Protein AF-A0AB37HEE8-F1 (afdb_monomer)

Sequence (74 aa):
MTEENTDLRSIRTRKFIIDSFIELLEKKDFNSITISDITKGAMINRATFYRHFLDKYDLLEKVIKEDLLENVLM

pLDDT: mean 91.19, std 13.15, range [47.81, 98.69]

Foldseek 3Di:
DDDVVVVVVLVLLLVLLLVQLVVVVVVDDLVPDACVSSCVSSVHDSVSVVVPAVGSVRNVVVVVVVVVCVVVVD

InterPro domains:
  IPR001647 DNA-binding HTH domain, TetR-type [PF00440] (17-62)
  IPR001647 DNA-binding HTH domain, TetR-type [PS50977] (11-71)
  IPR009057 Homedomain-like superfamily [SSF46689] (8-66)
  IPR050624 Nucleoid occlusion factor SlmA/HTH-type transcriptional regulator [PTHR43479] (5-67)

Nearest PDB structures (foldseek):
  5nz0-assembly1_A-2  TM=9.557E-01  e=1.707E-02  Mycobacterium tuberculosis H37Rv
  6hs0-assembly1_A  T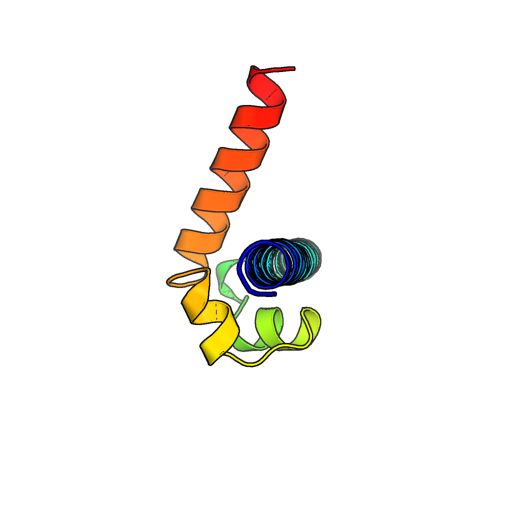M=9.369E-01  e=1.938E-02  Mycobacterium tuberculosis H37Rv
  7pt0-assembly1_A  TM=8.691E-01  e=2.065E-02  Streptomyces coelicolor
  8fw3-assembly2_B  TM=8.723E-01  e=1.938E-02  Neisseria gonorrhoeae
  5wm9-assembly1_A  TM=7.772E-01  e=1.324E-02  Mycobacterium tuberculosis H37Rv

Secondary structure (DSSP, 8-state):
--SHHHHHHHHHHHHHHHHHHHHHHTTS-GGG--HHHHHHHTT--HHHHTTT-SSHHHHHHHHHHHHHHHHHH-

Radius of gyration: 13.14 Å; Cα contacts (8 Å, |Δi|>4): 40; chains: 1; bounding box: 32×31×29 Å

Structure (mmCIF, N/CA/C/O backbone):
data_AF-A0AB37HEE8-F1
#
_entry.id   AF-A0AB37HEE8-F1
#
loop_
_atom_site.group_PDB
_atom_site.id
_atom_site.type_symbol
_atom_site.label_atom_id
_atom_site.label_alt_id
_atom_site.label_comp_id
_atom_site.label_asym_id
_atom_site.label_entity_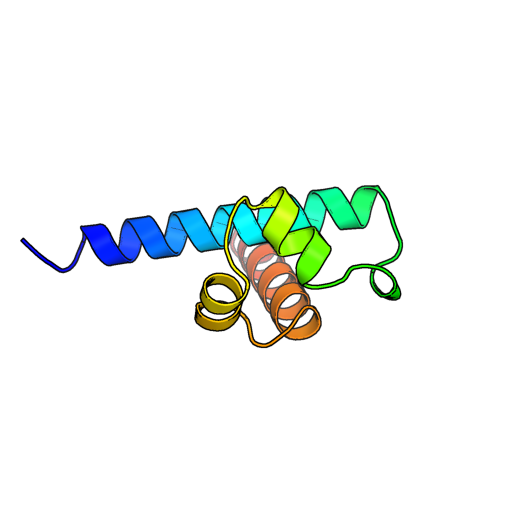id
_atom_site.label_seq_id
_atom_site.pdbx_PDB_ins_code
_atom_site.Cartn_x
_atom_site.Cartn_y
_atom_site.Cartn_z
_atom_site.occupancy
_atom_site.B_iso_or_equiv
_atom_site.auth_seq_id
_atom_site.auth_comp_id
_atom_site.auth_asym_id
_atom_site.auth_atom_id
_atom_site.pdbx_PDB_model_num
ATOM 1 N N . MET A 1 1 ? 16.158 -23.787 -15.710 1.00 49.09 1 MET A N 1
ATOM 2 C CA . MET A 1 1 ? 14.915 -24.074 -14.954 1.00 49.09 1 MET A CA 1
ATOM 3 C C . MET A 1 1 ? 14.487 -22.780 -14.269 1.00 49.09 1 MET A C 1
ATOM 5 O O . MET A 1 1 ? 14.672 -22.661 -13.067 1.00 49.09 1 MET A O 1
ATOM 9 N N . THR A 1 2 ? 14.118 -21.738 -15.029 1.00 47.81 2 THR A N 1
ATOM 10 C CA . THR A 1 2 ? 14.449 -20.374 -14.549 1.00 47.81 2 THR A CA 1
ATOM 11 C C . THR A 1 2 ? 13.569 -19.193 -14.977 1.00 47.81 2 THR A C 1
ATOM 13 O O . THR A 1 2 ? 13.914 -18.087 -14.589 1.00 47.81 2 THR A O 1
ATOM 16 N N . GLU A 1 3 ? 12.418 -19.352 -15.638 1.00 53.59 3 GLU A N 1
ATOM 17 C CA . GLU A 1 3 ? 11.554 -18.179 -15.933 1.00 53.59 3 GLU A CA 1
ATOM 18 C C . GLU A 1 3 ? 10.131 -18.298 -15.355 1.00 53.59 3 GLU A C 1
ATOM 20 O O . GLU A 1 3 ? 9.713 -17.419 -14.605 1.00 53.59 3 GLU A O 1
ATOM 25 N N . GLU A 1 4 ? 9.443 -19.431 -15.530 1.00 53.62 4 GLU A N 1
ATOM 26 C CA . GLU A 1 4 ? 8.067 -19.637 -15.022 1.00 53.62 4 GLU A CA 1
ATOM 27 C C . GLU A 1 4 ? 7.913 -19.516 -13.492 1.00 53.62 4 GLU A C 1
ATOM 29 O O . GLU A 1 4 ? 6.920 -18.995 -12.984 1.00 53.62 4 GLU A O 1
ATOM 34 N N . ASN A 1 5 ? 8.889 -19.999 -12.712 1.00 61.22 5 ASN A N 1
ATOM 35 C CA . ASN A 1 5 ? 8.751 -20.056 -11.250 1.00 61.22 5 ASN A CA 1
ATOM 36 C C . ASN A 1 5 ? 8.803 -18.664 -10.595 1.00 61.22 5 ASN A C 1
ATOM 38 O O . ASN A 1 5 ? 8.162 -18.425 -9.568 1.00 61.22 5 ASN A O 1
ATOM 42 N N . THR A 1 6 ? 9.575 -17.749 -11.188 1.00 67.38 6 THR A N 1
ATOM 43 C CA . THR A 1 6 ? 9.718 -16.372 -10.702 1.00 67.38 6 THR A CA 1
ATOM 44 C C . THR A 1 6 ? 8.424 -15.595 -10.917 1.00 67.38 6 THR A C 1
ATOM 46 O O . THR A 1 6 ? 7.994 -14.881 -10.009 1.00 67.38 6 THR A O 1
ATOM 49 N N . ASP A 1 7 ? 7.772 -15.797 -12.062 1.00 84.56 7 ASP A N 1
ATOM 50 C CA . ASP A 1 7 ? 6.507 -15.144 -12.393 1.00 84.56 7 ASP A CA 1
ATOM 51 C C . ASP A 1 7 ? 5.373 -15.608 -11.467 1.00 84.56 7 ASP A C 1
ATOM 53 O O . ASP A 1 7 ? 4.734 -14.798 -10.795 1.00 84.56 7 ASP A O 1
ATOM 57 N N . LEU A 1 8 ? 5.232 -16.923 -11.255 1.00 91.12 8 LEU A N 1
ATOM 58 C CA . LEU A 1 8 ? 4.237 -17.466 -10.319 1.00 91.12 8 LEU A CA 1
ATOM 59 C C . LEU A 1 8 ? 4.424 -16.959 -8.883 1.00 91.12 8 LEU A C 1
ATOM 61 O O . LEU A 1 8 ? 3.448 -16.689 -8.176 1.00 91.12 8 LEU A O 1
ATOM 65 N N . ARG A 1 9 ? 5.673 -16.820 -8.423 1.00 90.94 9 ARG A N 1
ATOM 66 C CA . ARG A 1 9 ? 5.961 -16.251 -7.099 1.00 90.94 9 ARG A CA 1
ATOM 67 C C . ARG A 1 9 ? 5.579 -14.777 -7.036 1.00 90.94 9 ARG A C 1
ATOM 69 O O . ARG A 1 9 ? 5.024 -14.348 -6.023 1.00 90.94 9 ARG A O 1
ATOM 76 N N . SER A 1 10 ? 5.874 -14.027 -8.094 1.00 93.06 10 SER A N 1
ATOM 77 C CA . SER A 1 10 ? 5.522 -12.613 -8.222 1.00 93.06 10 SER A CA 1
ATOM 78 C C . SER A 1 10 ? 4.004 -12.422 -8.157 1.00 93.06 10 SER A C 1
ATOM 80 O O . SER A 1 10 ? 3.519 -11.665 -7.316 1.00 93.06 10 SER A O 1
ATOM 82 N N . ILE A 1 11 ? 3.252 -13.199 -8.943 1.00 93.75 11 ILE A N 1
ATOM 83 C CA . ILE A 1 11 ? 1.783 -13.181 -8.985 1.00 93.75 11 ILE A CA 1
ATOM 84 C C . ILE A 1 11 ? 1.1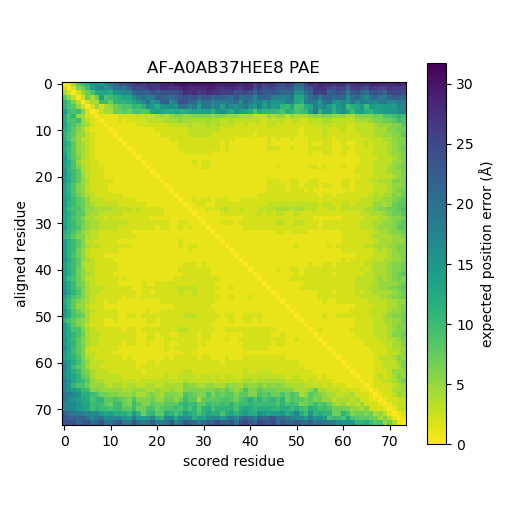89 -13.489 -7.605 1.00 93.75 11 ILE A C 1
ATOM 86 O O . ILE A 1 11 ? 0.361 -12.732 -7.100 1.00 93.75 11 ILE A O 1
ATOM 90 N N . ARG A 1 12 ? 1.651 -14.561 -6.946 1.00 95.75 12 ARG A N 1
ATOM 91 C CA . ARG A 1 12 ? 1.178 -14.931 -5.597 1.00 95.75 12 ARG A CA 1
ATOM 92 C C . ARG A 1 12 ? 1.465 -13.847 -4.563 1.00 95.75 12 ARG A C 1
ATOM 94 O O . ARG A 1 12 ? 0.594 -13.510 -3.770 1.00 95.75 12 ARG A O 1
ATOM 101 N N . THR A 1 13 ? 2.673 -13.289 -4.588 1.00 96.94 13 THR A N 1
ATOM 102 C CA . THR A 1 13 ? 3.075 -12.220 -3.663 1.00 96.94 13 THR A CA 1
ATOM 103 C C . THR A 1 13 ? 2.209 -10.981 -3.862 1.00 96.94 13 THR A C 1
ATOM 105 O O . THR A 1 13 ? 1.721 -10.408 -2.890 1.00 96.94 13 THR A O 1
ATOM 108 N N . ARG A 1 14 ? 1.960 -10.605 -5.120 1.00 96.75 14 ARG A N 1
ATOM 109 C CA . ARG A 1 14 ? 1.071 -9.499 -5.469 1.00 96.75 14 ARG A CA 1
ATOM 110 C C . ARG A 1 14 ? -0.344 -9.728 -4.9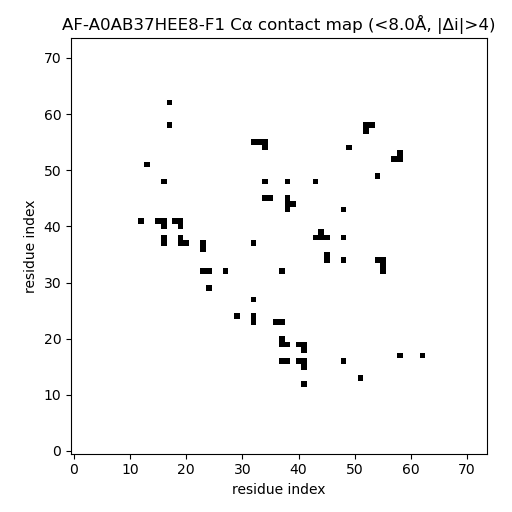34 1.00 96.75 14 ARG A C 1
ATOM 112 O O . ARG A 1 14 ? -0.896 -8.823 -4.315 1.00 96.75 14 ARG A O 1
ATOM 119 N N . LYS A 1 15 ? -0.886 -10.939 -5.095 1.00 96.38 15 LYS A N 1
ATOM 120 C CA . LYS A 1 15 ? -2.194 -11.311 -4.541 1.00 96.38 15 LYS A CA 1
ATOM 121 C C . LYS A 1 15 ? -2.243 -11.159 -3.017 1.00 96.38 15 LYS A C 1
ATOM 123 O O . LYS A 1 15 ? -3.147 -10.505 -2.519 1.00 96.38 15 LYS A O 1
ATOM 128 N N . PHE A 1 16 ? -1.255 -11.673 -2.282 1.00 98.19 16 PHE A N 1
ATOM 129 C CA . PHE A 1 16 ? -1.231 -11.542 -0.817 1.00 98.19 16 PHE A CA 1
ATOM 130 C C . PHE A 1 16 ? -1.163 -10.088 -0.339 1.00 98.19 16 PHE A C 1
ATOM 132 O O . PHE A 1 16 ? -1.771 -9.747 0.674 1.00 98.19 16 PHE A O 1
ATOM 139 N N . ILE A 1 17 ? -0.452 -9.220 -1.068 1.00 98.56 17 ILE A N 1
ATOM 140 C CA . ILE A 1 17 ? -0.428 -7.780 -0.777 1.00 98.56 17 ILE A CA 1
ATOM 141 C C . ILE A 1 17 ? -1.828 -7.173 -0.934 1.00 98.56 17 ILE A C 1
ATOM 143 O O . ILE A 1 17 ? -2.257 -6.423 -0.059 1.00 98.56 17 ILE A O 1
ATOM 147 N N . ILE A 1 18 ? -2.528 -7.495 -2.026 1.00 97.88 18 ILE A N 1
ATOM 148 C CA . ILE A 1 18 ? -3.870 -6.971 -2.319 1.00 97.88 18 ILE A CA 1
ATOM 149 C C . ILE A 1 18 ? -4.888 -7.484 -1.302 1.00 97.88 18 ILE A C 1
ATOM 151 O O . ILE A 1 18 ? -5.598 -6.674 -0.711 1.00 97.88 18 ILE A O 1
ATOM 155 N N . ASP A 1 19 ? -4.904 -8.791 -1.037 1.00 98.19 19 ASP A N 1
ATOM 156 C CA . ASP A 1 19 ? -5.817 -9.406 -0.069 1.00 98.19 19 ASP A CA 1
ATOM 157 C C . ASP A 1 19 ? -5.635 -8.757 1.318 1.00 98.19 19 ASP A C 1
ATOM 159 O O . ASP A 1 19 ? -6.593 -8.275 1.921 1.00 98.19 19 ASP A O 1
ATOM 163 N N . SER A 1 20 ? -4.384 -8.615 1.781 1.00 98.62 20 SER A N 1
ATOM 164 C CA . SER A 1 20 ? -4.097 -7.937 3.050 1.00 98.62 20 SER A CA 1
ATOM 165 C C . SER A 1 20 ? -4.524 -6.468 3.055 1.00 98.62 20 SER A C 1
ATOM 167 O O . SER A 1 20 ? -4.881 -5.951 4.112 1.00 98.62 20 SER A O 1
ATOM 169 N N . PHE A 1 21 ? -4.430 -5.765 1.927 1.00 98.50 21 PHE A N 1
ATOM 170 C CA . PHE A 1 21 ? -4.829 -4.365 1.829 1.00 98.50 21 PHE A CA 1
ATOM 171 C C . PHE A 1 21 ? -6.352 -4.198 1.881 1.00 98.50 21 PHE A C 1
ATOM 173 O O . PHE A 1 21 ? -6.830 -3.335 2.618 1.00 98.50 21 PHE A O 1
ATOM 180 N N . ILE A 1 22 ? -7.102 -5.055 1.182 1.00 97.50 22 ILE A N 1
ATOM 181 C CA . ILE A 1 22 ? -8.573 -5.078 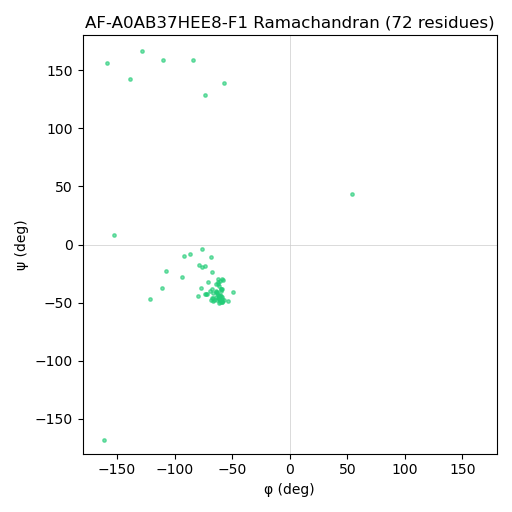1.212 1.00 97.50 22 ILE A CA 1
ATOM 182 C C . ILE A 1 22 ? -9.068 -5.384 2.630 1.00 97.50 22 ILE A C 1
ATOM 184 O O . ILE A 1 22 ? -9.866 -4.623 3.174 1.00 97.50 22 ILE A O 1
ATOM 188 N N . GLU A 1 23 ? -8.507 -6.400 3.291 1.00 98.38 23 GLU A N 1
ATOM 189 C CA . GLU A 1 23 ? -8.854 -6.712 4.686 1.00 98.38 23 GLU A CA 1
ATOM 190 C C . GLU A 1 23 ? -8.589 -5.548 5.657 1.00 98.38 23 GLU A C 1
ATOM 192 O O . GLU A 1 23 ? -9.234 -5.441 6.703 1.00 98.38 23 GLU A O 1
ATOM 197 N N . LEU A 1 24 ? -7.596 -4.699 5.372 1.00 98.62 24 LEU A N 1
ATOM 198 C CA . LEU A 1 24 ? -7.309 -3.517 6.184 1.00 98.62 24 LEU A CA 1
ATOM 199 C C . LEU A 1 24 ? -8.303 -2.389 5.904 1.00 98.62 24 LEU A C 1
ATOM 201 O O . LEU A 1 24 ? -8.693 -1.711 6.852 1.00 98.62 24 LEU A O 1
ATOM 205 N N . LEU A 1 25 ? -8.729 -2.207 4.651 1.00 97.62 25 LEU A N 1
ATOM 206 C CA . LEU A 1 25 ? -9.757 -1.230 4.274 1.00 97.62 25 LEU A CA 1
ATOM 207 C C . LEU A 1 25 ? -11.110 -1.523 4.933 1.00 97.62 25 LEU A C 1
ATOM 209 O O . LEU A 1 25 ? -11.820 -0.591 5.297 1.00 97.62 25 LEU A O 1
ATOM 213 N N . GLU A 1 26 ? -11.437 -2.795 5.161 1.00 97.38 26 GLU A N 1
ATOM 214 C CA . GLU A 1 26 ? -12.637 -3.192 5.913 1.00 97.38 26 GLU A CA 1
ATOM 215 C C . GLU A 1 26 ? -12.573 -2.813 7.403 1.00 97.38 26 GLU A C 1
ATOM 217 O O . GLU A 1 26 ? -13.602 -2.701 8.068 1.00 97.38 26 GLU A O 1
ATOM 222 N N . LYS A 1 27 ? -11.364 -2.640 7.952 1.00 97.88 27 LYS A N 1
ATOM 223 C CA . LYS A 1 27 ? -11.129 -2.472 9.396 1.00 97.88 27 LYS A CA 1
ATOM 224 C C . LYS A 1 27 ? -10.746 -1.049 9.787 1.00 97.88 27 LYS A C 1
ATOM 226 O O . LYS A 1 27 ? -10.866 -0.703 10.963 1.00 97.88 27 LYS A O 1
ATOM 231 N N . LYS A 1 28 ? -10.222 -0.245 8.859 1.00 97.56 28 LYS A N 1
ATOM 232 C CA . LYS A 1 28 ? -9.750 1.115 9.143 1.00 97.56 28 LYS A CA 1
ATOM 233 C C . LYS A 1 28 ? -9.682 2.002 7.906 1.00 97.56 28 LYS A C 1
ATOM 235 O O . LYS A 1 28 ? -9.468 1.535 6.791 1.00 97.56 28 LYS A O 1
ATOM 240 N N . ASP A 1 29 ? -9.751 3.310 8.141 1.00 97.88 29 ASP A N 1
ATOM 241 C CA . ASP A 1 29 ? -9.651 4.320 7.090 1.00 97.88 29 ASP A CA 1
ATOM 242 C C . ASP A 1 29 ? -8.347 4.192 6.301 1.00 97.88 29 ASP A C 1
ATOM 244 O O . ASP A 1 29 ? -7.263 4.064 6.885 1.00 97.88 29 ASP A O 1
ATOM 248 N N . PHE A 1 30 ? -8.425 4.346 4.977 1.00 97.62 30 PHE A N 1
ATOM 249 C CA . PHE A 1 30 ? -7.277 4.268 4.069 1.00 97.62 30 PHE A CA 1
ATOM 250 C C . PHE A 1 30 ? -6.081 5.122 4.521 1.00 97.62 30 PHE A C 1
ATOM 252 O O . PHE A 1 30 ? -4.927 4.681 4.486 1.00 97.62 30 PHE A O 1
ATOM 259 N N . ASN A 1 31 ? -6.334 6.336 5.019 1.00 97.25 31 ASN A N 1
ATOM 260 C CA . ASN A 1 31 ? -5.281 7.240 5.488 1.00 97.25 31 ASN A CA 1
ATOM 261 C C . ASN A 1 31 ? -4.483 6.665 6.670 1.00 97.25 31 ASN A C 1
ATOM 263 O O . ASN A 1 31 ? -3.279 6.909 6.755 1.00 97.25 31 ASN A O 1
ATOM 267 N N . SER A 1 32 ? -5.108 5.831 7.503 1.00 98.19 32 SER A N 1
ATOM 268 C CA . SER A 1 32 ? -4.490 5.157 8.654 1.00 98.19 32 SER A CA 1
ATOM 269 C C . SER A 1 32 ? -3.800 3.825 8.310 1.00 98.19 32 SER A C 1
ATOM 271 O O . SER A 1 32 ? -3.121 3.228 9.152 1.00 98.19 32 SER A O 1
ATOM 273 N N . I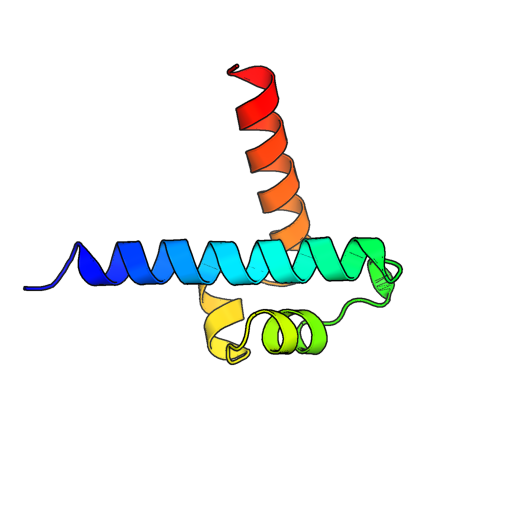LE A 1 33 ? -3.959 3.326 7.079 1.00 98.56 33 ILE A N 1
ATOM 274 C CA . ILE A 1 33 ? -3.242 2.141 6.596 1.00 98.56 33 ILE A CA 1
ATOM 275 C C . ILE A 1 33 ? -1.781 2.512 6.334 1.00 98.56 33 ILE A C 1
ATOM 277 O O . ILE A 1 33 ? -1.491 3.476 5.620 1.00 98.56 33 ILE A O 1
ATOM 281 N N . THR A 1 34 ? -0.850 1.736 6.887 1.00 98.56 34 THR A N 1
ATOM 282 C CA . THR A 1 34 ? 0.585 1.872 6.622 1.00 98.56 34 THR A CA 1
ATOM 283 C C . THR A 1 34 ? 1.100 0.695 5.799 1.00 98.56 34 THR A C 1
ATOM 285 O O . THR A 1 34 ? 0.544 -0.403 5.835 1.00 98.56 34 THR A O 1
ATOM 288 N N . ILE A 1 35 ? 2.236 0.882 5.121 1.00 98.56 35 ILE A N 1
ATOM 289 C CA . ILE A 1 35 ? 2.946 -0.217 4.441 1.00 98.56 35 ILE A CA 1
ATOM 290 C C . ILE A 1 35 ? 3.311 -1.336 5.428 1.00 98.56 35 ILE A C 1
ATOM 292 O O . ILE A 1 35 ? 3.344 -2.510 5.071 1.00 98.56 35 ILE A O 1
ATOM 296 N N . SER A 1 36 ? 3.554 -0.992 6.695 1.00 98.62 36 SER A N 1
ATOM 297 C CA . SER A 1 36 ? 3.816 -1.971 7.750 1.00 98.62 36 SER A CA 1
ATOM 298 C C . SER A 1 36 ? 2.631 -2.885 8.030 1.00 98.62 36 SER A C 1
ATOM 300 O O . SER A 1 36 ? 2.837 -4.076 8.232 1.00 98.62 36 SER A O 1
ATOM 302 N N . ASP A 1 37 ? 1.414 -2.350 8.029 1.00 98.62 37 ASP A N 1
ATOM 303 C CA . ASP A 1 37 ? 0.219 -3.160 8.261 1.00 98.62 37 ASP A CA 1
ATOM 304 C C . ASP A 1 37 ? 0.005 -4.141 7.111 1.00 98.62 37 ASP A C 1
ATOM 306 O O . ASP A 1 37 ? -0.181 -5.332 7.347 1.00 98.62 37 ASP A O 1
ATOM 310 N N . ILE A 1 38 ? 0.121 -3.641 5.875 1.00 98.69 38 ILE A N 1
ATOM 311 C CA . ILE A 1 38 ? -0.054 -4.435 4.653 1.00 98.69 38 ILE A CA 1
ATOM 312 C C . ILE A 1 38 ? 0.990 -5.555 4.600 1.00 98.69 38 ILE A C 1
ATOM 314 O O . ILE A 1 38 ? 0.669 -6.722 4.420 1.00 98.69 38 ILE A O 1
ATOM 318 N N . THR A 1 39 ? 2.266 -5.218 4.801 1.00 98.62 39 THR A N 1
ATOM 319 C CA . THR A 1 39 ? 3.354 -6.211 4.757 1.00 98.62 39 THR A CA 1
ATOM 320 C C . THR A 1 39 ? 3.240 -7.256 5.863 1.00 98.62 39 THR A C 1
ATOM 322 O O . THR A 1 39 ? 3.554 -8.422 5.625 1.00 98.62 39 THR A O 1
ATOM 325 N N . LYS A 1 40 ? 2.746 -6.871 7.049 1.00 98.62 40 LYS A N 1
ATOM 326 C CA . LYS A 1 40 ? 2.495 -7.798 8.157 1.00 98.62 40 LYS A CA 1
ATOM 327 C C . LYS A 1 40 ? 1.358 -8.772 7.840 1.00 98.62 40 LYS A C 1
ATOM 329 O O . LYS A 1 40 ? 1.534 -9.963 8.079 1.00 98.62 40 LYS A O 1
ATOM 334 N N . GLY A 1 41 ? 0.233 -8.291 7.308 1.00 98.44 41 GLY A N 1
ATOM 335 C CA . GLY A 1 41 ? -0.893 -9.154 6.927 1.00 98.44 41 GLY A CA 1
ATOM 336 C C . GLY A 1 41 ? -0.558 -10.071 5.749 1.00 98.44 41 GLY A C 1
ATOM 337 O O . GLY A 1 41 ? -0.870 -11.256 5.784 1.00 98.44 41 GLY A O 1
ATOM 338 N N . ALA A 1 42 ? 0.202 -9.570 4.774 1.00 98.19 42 ALA A N 1
ATOM 339 C CA . ALA A 1 42 ? 0.681 -10.348 3.631 1.00 98.19 42 ALA A CA 1
ATOM 340 C C . ALA A 1 42 ? 1.860 -11.295 3.952 1.00 98.19 42 ALA A C 1
ATOM 342 O O . ALA A 1 42 ? 2.309 -12.024 3.070 1.00 98.19 42 ALA A O 1
ATOM 343 N N . MET A 1 43 ? 2.392 -11.276 5.182 1.00 98.00 43 MET A N 1
ATOM 344 C CA . MET A 1 43 ? 3.557 -12.063 5.619 1.00 98.00 43 MET A CA 1
ATOM 345 C C . MET A 1 43 ? 4.809 -11.890 4.737 1.00 98.00 43 MET A C 1
ATOM 347 O O . MET A 1 43 ? 5.520 -12.849 4.427 1.00 98.00 43 MET A O 1
ATOM 351 N N . ILE A 1 44 ? 5.118 -10.649 4.353 1.00 97.88 44 ILE A N 1
ATOM 352 C CA . ILE A 1 44 ? 6.298 -10.307 3.545 1.00 97.88 44 ILE A CA 1
ATOM 353 C C . ILE A 1 44 ? 7.124 -9.193 4.188 1.00 97.88 44 ILE A C 1
ATOM 355 O O . ILE A 1 44 ? 6.679 -8.474 5.078 1.00 97.88 44 ILE A O 1
ATOM 359 N N . ASN A 1 45 ? 8.344 -8.994 3.691 1.00 97.69 45 ASN A N 1
ATOM 360 C CA . ASN A 1 45 ? 9.135 -7.818 4.047 1.00 97.69 45 ASN A CA 1
ATOM 361 C C . ASN A 1 45 ? 8.765 -6.594 3.183 1.00 97.69 45 ASN A C 1
ATOM 363 O O . ASN A 1 45 ? 8.262 -6.719 2.064 1.00 97.69 45 ASN A O 1
ATOM 367 N N . ARG A 1 46 ? 9.079 -5.389 3.680 1.00 98.06 46 ARG A N 1
ATOM 368 C CA . ARG A 1 46 ? 8.836 -4.123 2.961 1.00 98.06 46 ARG A CA 1
ATOM 369 C C . ARG A 1 46 ? 9.555 -4.049 1.611 1.00 98.06 46 ARG A C 1
ATOM 371 O O . ARG A 1 46 ? 8.977 -3.567 0.649 1.00 98.06 46 ARG A O 1
ATOM 378 N N . ALA A 1 47 ? 10.780 -4.568 1.511 1.00 97.81 47 ALA A N 1
ATOM 379 C CA . ALA A 1 47 ? 11.516 -4.595 0.243 1.00 97.81 47 ALA A CA 1
ATOM 380 C C . ALA A 1 47 ? 10.772 -5.395 -0.841 1.00 97.81 47 ALA A C 1
ATOM 382 O O . ALA A 1 47 ? 10.854 -5.075 -2.020 1.00 97.81 47 ALA A O 1
ATOM 383 N N . THR A 1 48 ? 10.018 -6.423 -0.449 1.00 97.12 48 THR A N 1
ATOM 384 C CA . THR A 1 48 ? 9.175 -7.205 -1.353 1.00 97.12 48 THR A CA 1
ATOM 385 C C . THR A 1 48 ? 7.960 -6.410 -1.789 1.00 97.12 48 THR A C 1
ATOM 387 O O . THR A 1 48 ? 7.695 -6.384 -2.982 1.00 97.12 48 THR A O 1
ATOM 390 N N . PHE A 1 49 ? 7.298 -5.686 -0.883 1.00 98.44 49 PHE A N 1
ATOM 391 C CA . PHE A 1 49 ? 6.231 -4.753 -1.261 1.00 98.44 49 PHE A CA 1
ATOM 392 C C . PHE A 1 49 ? 6.705 -3.764 -2.334 1.00 98.44 49 PHE A C 1
ATOM 394 O O . PHE A 1 49 ? 6.076 -3.657 -3.384 1.00 98.44 49 PHE A O 1
ATOM 401 N N . TYR A 1 50 ? 7.870 -3.143 -2.126 1.00 97.75 50 TYR A N 1
ATOM 402 C CA . TYR A 1 50 ? 8.420 -2.148 -3.052 1.00 97.75 50 TYR A CA 1
ATOM 403 C C . TYR A 1 50 ? 8.874 -2.704 -4.410 1.00 97.75 50 TYR A C 1
ATOM 405 O O . TYR A 1 50 ? 9.133 -1.933 -5.329 1.00 97.75 50 TYR A O 1
ATOM 413 N N . ARG A 1 51 ? 8.941 -4.032 -4.579 1.00 96.25 51 ARG A N 1
ATOM 414 C CA . ARG A 1 51 ? 9.127 -4.654 -5.903 1.00 96.25 51 ARG A CA 1
ATOM 415 C C . ARG A 1 51 ? 7.836 -4.714 -6.723 1.00 96.25 51 ARG A C 1
ATOM 417 O O . ARG A 1 51 ? 7.913 -4.916 -7.929 1.00 96.25 51 ARG A O 1
ATOM 424 N N . HIS A 1 52 ? 6.675 -4.558 -6.086 1.00 96.12 52 HIS A N 1
ATOM 425 C CA . HIS A 1 52 ? 5.362 -4.620 -6.735 1.00 96.12 52 HIS A CA 1
ATOM 426 C C . HIS A 1 52 ? 4.662 -3.254 -6.786 1.00 96.12 52 HIS A C 1
ATOM 428 O O . HIS A 1 52 ? 3.997 -2.939 -7.779 1.00 96.12 52 HIS A O 1
ATOM 434 N N . PHE A 1 53 ? 4.818 -2.449 -5.731 1.00 97.88 53 PHE A N 1
ATOM 435 C CA . PHE A 1 53 ? 4.091 -1.197 -5.545 1.00 97.88 53 PHE A CA 1
ATOM 436 C C . PHE A 1 53 ? 4.992 -0.090 -5.005 1.00 97.88 53 PHE A C 1
ATOM 438 O O . PHE A 1 53 ? 5.847 -0.340 -4.158 1.00 97.88 53 PHE A O 1
ATOM 445 N N . LEU A 1 54 ? 4.787 1.141 -5.469 1.00 97.94 54 LEU A N 1
ATOM 446 C CA . LEU A 1 54 ? 5.578 2.296 -5.030 1.00 97.94 54 LEU A CA 1
ATOM 447 C C . LEU A 1 54 ? 5.192 2.737 -3.614 1.00 97.94 54 LEU A C 1
ATOM 449 O O . LEU A 1 54 ? 6.054 3.010 -2.781 1.00 97.94 54 LEU A O 1
ATOM 453 N N . ASP A 1 55 ? 3.894 2.762 -3.332 1.00 98.25 55 ASP A N 1
ATOM 454 C CA . ASP A 1 55 ? 3.304 3.069 -2.035 1.00 98.25 55 ASP A CA 1
ATOM 455 C C . ASP A 1 55 ? 1.852 2.547 -1.979 1.00 98.25 55 ASP A C 1
ATOM 457 O O . ASP A 1 55 ? 1.419 1.759 -2.823 1.00 98.25 55 ASP A O 1
ATOM 461 N N . LYS A 1 56 ? 1.086 2.955 -0.958 1.00 97.56 56 LYS A N 1
ATOM 462 C CA . LYS A 1 56 ? -0.318 2.543 -0.811 1.00 97.56 56 LYS A CA 1
ATOM 463 C C . LYS A 1 56 ? -1.275 3.221 -1.799 1.00 97.56 56 LYS A C 1
ATOM 465 O O . LYS A 1 56 ? -2.382 2.723 -1.973 1.00 97.56 56 LYS A O 1
ATOM 470 N N . TYR A 1 57 ? -0.882 4.341 -2.406 1.00 98.19 57 TYR A N 1
ATOM 471 C CA . TYR A 1 57 ? -1.682 5.029 -3.419 1.00 98.19 57 TYR A CA 1
ATOM 472 C C . TYR A 1 57 ? -1.532 4.326 -4.771 1.00 98.19 57 TYR A C 1
ATOM 474 O O . TYR A 1 57 ? -2.543 4.022 -5.393 1.00 98.19 57 TYR A O 1
ATOM 482 N N . ASP A 1 58 ? -0.305 3.962 -5.160 1.00 98.31 58 ASP A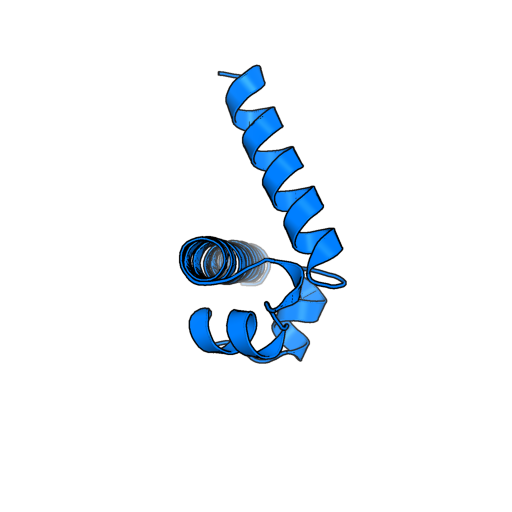 N 1
ATOM 483 C CA . ASP A 1 58 ? -0.041 3.126 -6.345 1.00 98.31 58 ASP A CA 1
ATOM 484 C C . ASP A 1 58 ? -0.730 1.754 -6.232 1.00 98.31 58 ASP A C 1
ATOM 486 O O . ASP A 1 58 ? -1.311 1.260 -7.198 1.00 98.31 58 ASP A O 1
ATOM 490 N N . LEU A 1 59 ? -0.731 1.152 -5.036 1.00 98.12 59 LEU A N 1
ATOM 491 C CA . LEU A 1 59 ? -1.507 -0.063 -4.776 1.00 98.12 59 LEU A CA 1
ATOM 492 C C . LEU A 1 59 ? -3.007 0.149 -5.019 1.00 98.12 59 LEU A C 1
ATOM 494 O O . LEU A 1 59 ? -3.622 -0.649 -5.722 1.00 98.12 59 LEU A O 1
ATOM 498 N N . LEU A 1 60 ? -3.588 1.212 -4.459 1.00 97.44 60 LEU A N 1
ATOM 499 C CA . LEU A 1 60 ? -5.008 1.519 -4.621 1.00 97.44 60 LEU A CA 1
ATOM 500 C C . LEU A 1 60 ? -5.374 1.739 -6.094 1.00 97.44 60 LEU A C 1
ATOM 502 O O . LEU A 1 60 ? -6.343 1.155 -6.573 1.00 97.44 60 LEU A O 1
ATOM 506 N N . GLU A 1 61 ? -4.589 2.540 -6.816 1.00 96.69 61 GLU A N 1
ATOM 507 C CA . GLU A 1 61 ? -4.812 2.817 -8.237 1.00 96.69 61 GLU A CA 1
ATOM 508 C C . GLU A 1 61 ? -4.795 1.528 -9.064 1.00 96.69 61 GLU A C 1
ATOM 510 O O . GLU A 1 61 ? -5.700 1.292 -9.865 1.00 96.69 61 GLU A O 1
ATOM 515 N N . LYS A 1 62 ? -3.802 0.661 -8.841 1.00 94.88 62 LYS A N 1
ATOM 516 C CA . LYS A 1 62 ? -3.693 -0.618 -9.553 1.00 94.88 62 LYS A CA 1
ATOM 517 C C . LYS A 1 62 ? -4.850 -1.560 -9.243 1.00 94.88 62 LYS A C 1
ATOM 519 O O . LYS A 1 62 ? -5.352 -2.186 -10.169 1.00 94.88 62 LYS A O 1
ATOM 524 N N . VAL A 1 63 ? -5.283 -1.642 -7.983 1.00 93.88 63 VAL A N 1
ATOM 525 C CA . VAL A 1 63 ? -6.437 -2.468 -7.587 1.00 93.88 63 VAL A CA 1
ATOM 526 C C . VAL A 1 63 ? -7.714 -1.969 -8.259 1.00 93.88 63 VAL A C 1
AT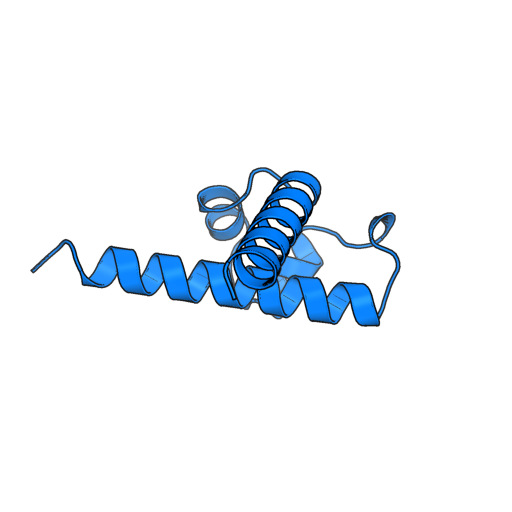OM 528 O O . VAL A 1 63 ? -8.416 -2.764 -8.872 1.00 93.88 63 VAL A O 1
ATOM 531 N N . ILE A 1 64 ? -7.982 -0.658 -8.221 1.00 93.12 64 ILE A N 1
ATOM 532 C CA . ILE A 1 64 ? -9.159 -0.069 -8.881 1.00 93.12 64 ILE A CA 1
ATOM 533 C C . ILE A 1 64 ? -9.109 -0.310 -10.388 1.00 93.12 64 ILE A C 1
ATOM 535 O O . ILE A 1 64 ? -10.116 -0.658 -10.994 1.00 93.12 64 ILE A O 1
ATOM 539 N N . LYS A 1 65 ? -7.943 -0.116 -11.009 1.00 91.50 65 LYS A N 1
ATOM 540 C CA . LYS A 1 65 ? -7.784 -0.310 -12.449 1.00 91.50 65 LYS A CA 1
ATOM 541 C C . LYS A 1 65 ? -8.036 -1.760 -12.855 1.00 91.50 65 LYS A C 1
ATOM 543 O O . LYS A 1 65 ? -8.658 -1.983 -13.883 1.00 91.50 65 LYS A O 1
ATOM 548 N N . GLU A 1 66 ? -7.549 -2.723 -12.082 1.00 87.38 66 GLU A N 1
ATOM 549 C CA . GLU A 1 66 ? -7.758 -4.147 -12.355 1.00 87.38 66 GLU A CA 1
ATOM 550 C C . GLU A 1 66 ? -9.216 -4.557 -12.172 1.00 87.38 66 GLU A C 1
ATOM 552 O O . GLU A 1 66 ? -9.780 -5.138 -13.093 1.00 87.38 66 GLU A O 1
ATOM 557 N N . ASP A 1 67 ? -9.843 -4.172 -11.061 1.00 86.44 67 ASP A N 1
ATOM 558 C CA . ASP A 1 67 ? -11.263 -4.443 -10.813 1.00 86.44 67 ASP A CA 1
ATOM 559 C C . ASP A 1 67 ? -12.162 -3.792 -11.878 1.00 86.44 67 ASP A C 1
ATOM 561 O O . ASP A 1 67 ? -13.054 -4.431 -12.431 1.00 86.44 67 ASP A O 1
ATOM 565 N N . LEU A 1 68 ? -11.884 -2.539 -12.254 1.00 83.25 68 LEU A N 1
ATOM 566 C CA . LEU A 1 68 ? -12.631 -1.856 -13.310 1.00 83.25 68 LEU A CA 1
ATOM 567 C C . LEU A 1 68 ? -12.471 -2.551 -14.666 1.00 83.25 68 LEU A C 1
ATOM 569 O O . LEU A 1 68 ? -13.439 -2.653 -15.417 1.00 83.25 68 LEU A O 1
ATOM 573 N N . LEU A 1 69 ? -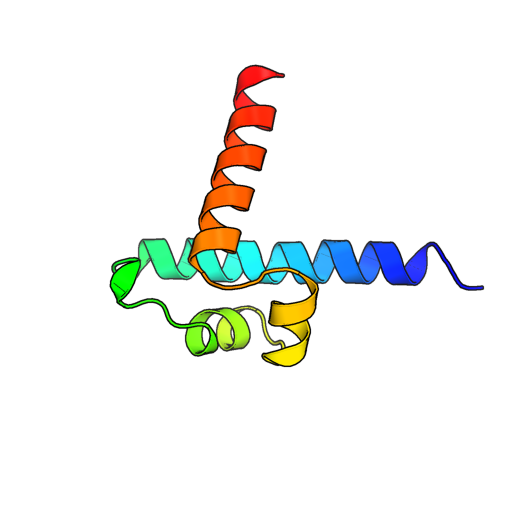11.261 -3.007 -15.000 1.00 80.19 69 LEU A N 1
ATOM 574 C CA . LEU A 1 69 ? -11.026 -3.753 -16.234 1.00 80.19 69 LEU A CA 1
ATOM 575 C C . LEU A 1 69 ? -11.793 -5.078 -16.218 1.00 80.19 69 LEU A C 1
ATOM 577 O O . LEU A 1 69 ? -12.456 -5.381 -17.206 1.00 80.19 69 LEU A O 1
ATOM 581 N N . GLU A 1 70 ? -11.760 -5.824 -15.114 1.00 81.19 70 GLU A N 1
ATOM 582 C CA . GLU A 1 70 ? -12.527 -7.067 -14.965 1.00 81.19 70 GLU A CA 1
ATOM 583 C C . GLU A 1 70 ? -14.039 -6.827 -15.106 1.00 81.19 70 GLU A C 1
ATOM 585 O O . GLU A 1 70 ? -14.696 -7.549 -15.851 1.00 81.19 70 GLU A O 1
ATOM 590 N N . ASN A 1 71 ? -14.574 -5.775 -14.481 1.00 76.50 71 ASN A N 1
ATOM 591 C CA . ASN A 1 71 ? -16.007 -5.460 -14.482 1.00 76.50 71 ASN A CA 1
ATOM 592 C C . ASN A 1 71 ? -16.530 -4.832 -15.789 1.00 76.50 71 ASN A C 1
ATOM 594 O O . ASN A 1 71 ? -17.737 -4.821 -16.011 1.00 76.50 71 ASN A O 1
ATOM 598 N N . VAL A 1 72 ? -15.662 -4.265 -16.639 1.00 75.94 72 VAL A N 1
ATOM 599 C CA . VAL A 1 72 ? -16.051 -3.704 -17.953 1.00 75.94 72 VAL A CA 1
ATOM 600 C C . VAL A 1 72 ? -15.890 -4.725 -19.086 1.00 75.94 72 VAL A C 1
ATOM 602 O O . VAL A 1 72 ? -16.576 -4.623 -20.103 1.00 75.94 72 VAL A O 1
ATOM 605 N N . LEU A 1 73 ? -14.960 -5.677 -18.949 1.00 69.31 73 LEU A N 1
ATOM 606 C CA . LEU A 1 73 ? -14.673 -6.703 -19.962 1.00 69.31 73 LEU A CA 1
ATOM 607 C C . LEU A 1 73 ? -15.472 -8.007 -19.770 1.00 69.31 73 LEU A C 1
ATOM 609 O O . LEU A 1 73 ? -15.438 -8.848 -20.671 1.00 69.31 73 LEU A O 1
ATOM 613 N N . MET A 1 74 ? -16.173 -8.171 -18.642 1.00 55.53 74 MET A N 1
ATOM 614 C CA . MET A 1 74 ? -17.160 -9.236 -18.387 1.00 55.53 74 MET A CA 1
ATOM 615 C C . MET A 1 74 ? -18.593 -8.728 -18.536 1.00 55.53 74 MET A C 1
ATOM 617 O O . MET A 1 74 ? -19.430 -9.534 -19.004 1.00 55.53 74 MET A O 1
#

Mean predicted aligned error: 4.82 Å

Organism: NCBI:txid46224

Solvent-accessible surface area (backbone atoms only — not comparable to full-atom values): 4346 Å² total; per-residue (Å²): 141,84,60,71,68,60,51,56,50,50,54,53,51,53,48,35,41,50,55,28,42,54,61,42,55,78,74,43,60,71,89,76,60,45,73,67,56,27,24,59,66,37,72,49,55,66,75,59,48,57,73,79,30,89,48,74,63,53,43,49,53,52,51,52,52,51,53,51,49,54,71,72,76,106